Protein AF-A0A6P0UGH6-F1 (afdb_monomer)

pLDDT: mean 81.17, std 11.61, range [45.69, 95.19]

Nearest PDB structures (foldseek):
  6nd6-assembly1_1u  TM=9.168E-01  e=9.407E-02  Thermus thermophilus HB8
  6cfj-assembly2_2u  TM=9.129E-01  e=1.474E-01  Thermus thermophilus HB8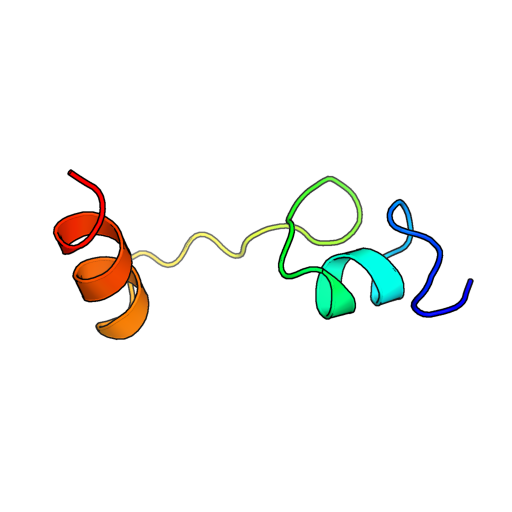
  7v2l-assembly1_V  TM=8.949E-01  e=1.589E-01  Thermus thermophilus HB8
  8ev6-assembly1_1u  TM=8.553E-01  e=1.474E-01  Thermus thermophi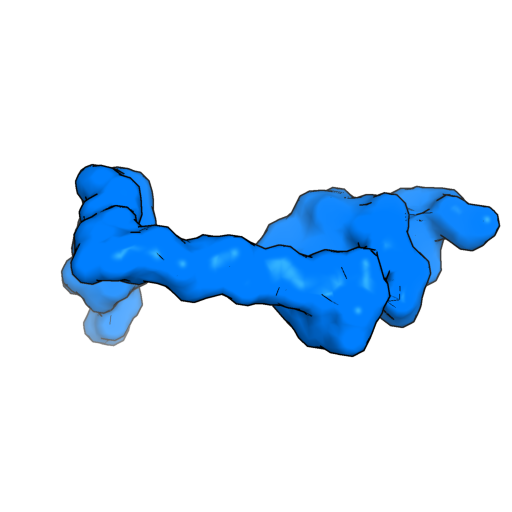lus HB8
  6nd5-assembly2_2u  TM=8.443E-01  e=1.713E-01  Thermus thermophilus HB8

Mean predicted aligned error: 7.79 Å

Structure (mmCIF, N/CA/C/O backbone):
data_AF-A0A6P0UGH6-F1
#
_entry.id   AF-A0A6P0UGH6-F1
#
loop_
_atom_site.group_PDB
_atom_site.id
_atom_site.type_symbol
_atom_site.label_atom_id
_atom_site.label_alt_id
_atom_site.label_comp_id
_atom_site.label_asym_id
_atom_site.label_entity_id
_atom_site.label_seq_id
_atom_site.pdbx_PDB_ins_code
_atom_site.Cartn_x
_atom_site.Cartn_y
_atom_site.Cartn_z
_atom_site.occupancy
_atom_site.B_iso_or_equiv
_atom_site.auth_seq_id
_atom_site.auth_comp_id
_atom_site.auth_asym_id
_atom_site.auth_atom_id
_atom_site.pdbx_PDB_model_num
ATOM 1 N N . MET A 1 1 ? 16.246 8.925 -10.981 1.00 68.44 1 MET A N 1
ATOM 2 C CA . MET A 1 1 ? 15.985 7.544 -10.507 1.00 68.44 1 MET A CA 1
ATOM 3 C C . MET A 1 1 ? 14.537 7.164 -10.800 1.00 68.44 1 MET A C 1
ATOM 5 O O . MET A 1 1 ? 13.621 7.819 -10.302 1.00 68.44 1 MET A O 1
ATOM 9 N N . GLY A 1 2 ? 14.332 6.194 -11.694 1.00 85.81 2 GLY A N 1
ATOM 10 C CA . GLY A 1 2 ? 13.010 5.761 -12.159 1.00 85.81 2 GLY A CA 1
ATOM 11 C C . GLY A 1 2 ? 12.259 4.883 -11.152 1.00 85.81 2 GLY A C 1
ATOM 12 O O . GLY A 1 2 ? 12.695 4.689 -10.020 1.00 85.81 2 GLY A O 1
ATOM 13 N N . LYS A 1 3 ? 11.119 4.327 -11.574 1.00 87.56 3 LYS A N 1
ATOM 14 C CA . LYS A 1 3 ? 10.316 3.402 -10.750 1.00 87.56 3 LYS A CA 1
ATOM 15 C C . LYS A 1 3 ? 11.004 2.044 -10.523 1.00 87.56 3 LYS A C 1
ATOM 17 O O . LYS A 1 3 ? 10.693 1.384 -9.539 1.00 87.56 3 LYS A O 1
ATOM 22 N N . GLY A 1 4 ? 11.944 1.657 -11.392 1.00 88.88 4 GLY A N 1
ATOM 23 C CA . GLY A 1 4 ? 12.707 0.407 -11.273 1.00 88.88 4 GLY A CA 1
ATOM 24 C C . GLY A 1 4 ? 13.768 0.415 -10.166 1.00 88.88 4 GLY A C 1
ATOM 25 O O . GLY A 1 4 ? 14.098 -0.635 -9.624 1.00 88.88 4 GLY A O 1
ATOM 26 N N . ASP A 1 5 ? 14.258 1.591 -9.761 1.00 90.69 5 ASP A N 1
ATOM 27 C CA . ASP A 1 5 ? 15.229 1.699 -8.671 1.00 90.69 5 ASP A CA 1
ATOM 28 C C . ASP A 1 5 ? 14.524 1.606 -7.310 1.00 90.69 5 ASP A C 1
ATOM 30 O O . ASP A 1 5 ? 14.025 2.605 -6.774 1.00 90.69 5 ASP A O 1
ATOM 34 N N . LYS A 1 6 ? 14.530 0.397 -6.738 1.00 88.56 6 LYS A N 1
ATOM 35 C CA . LYS A 1 6 ? 13.942 0.046 -5.433 1.00 88.56 6 LYS A CA 1
ATOM 36 C C . LYS A 1 6 ? 14.521 0.848 -4.259 1.00 88.56 6 LYS A C 1
ATOM 38 O O . LYS A 1 6 ? 13.864 0.968 -3.224 1.00 88.56 6 LYS A O 1
ATOM 43 N N . GLY A 1 7 ? 15.727 1.403 -4.391 1.00 89.88 7 GLY A N 1
ATOM 44 C CA . GLY A 1 7 ? 16.356 2.233 -3.366 1.00 89.88 7 GLY A CA 1
ATOM 45 C C . GLY A 1 7 ? 15.840 3.670 -3.367 1.00 89.88 7 GLY A C 1
ATOM 46 O O . GLY A 1 7 ? 15.880 4.348 -2.337 1.00 89.88 7 GLY A O 1
ATOM 47 N N . SER A 1 8 ? 15.348 4.165 -4.502 1.00 93.50 8 SER A N 1
ATOM 48 C CA . SER A 1 8 ? 14.824 5.527 -4.646 1.00 93.50 8 SER A CA 1
ATOM 49 C C . SER A 1 8 ? 13.452 5.714 -3.993 1.00 93.50 8 SER A C 1
ATOM 51 O O . SER A 1 8 ? 12.683 4.772 -3.806 1.00 93.50 8 SER A O 1
ATOM 53 N N . LYS A 1 9 ? 13.083 6.966 -3.689 1.00 92.44 9 LYS A N 1
ATOM 54 C CA . LYS A 1 9 ? 11.731 7.288 -3.200 1.00 92.44 9 LYS A CA 1
ATOM 55 C C . LYS A 1 9 ? 10.651 6.824 -4.189 1.00 92.44 9 LYS A C 1
ATOM 57 O O . LYS A 1 9 ? 9.652 6.257 -3.759 1.00 92.44 9 LYS A O 1
ATOM 62 N N . ARG A 1 10 ? 10.865 7.015 -5.499 1.00 92.75 10 ARG A N 1
ATOM 63 C CA . ARG A 1 10 ? 9.910 6.631 -6.556 1.00 92.75 10 ARG A CA 1
ATOM 64 C C . ARG A 1 10 ? 9.761 5.112 -6.676 1.00 92.75 10 ARG A C 1
ATOM 66 O O . ARG A 1 10 ? 8.631 4.635 -6.727 1.00 92.75 10 ARG A O 1
ATOM 73 N N . GLY A 1 11 ? 10.854 4.352 -6.641 1.00 95.19 11 GLY A N 1
ATOM 74 C CA . GLY A 1 11 ? 10.771 2.889 -6.660 1.00 95.19 11 GLY A CA 1
ATOM 75 C C . GLY A 1 11 ? 10.215 2.293 -5.368 1.00 95.19 11 GLY A C 1
ATOM 76 O O . GLY A 1 11 ? 9.453 1.333 -5.429 1.00 95.19 11 GLY A O 1
ATOM 77 N N . LYS A 1 12 ? 10.469 2.896 -4.199 1.00 93.44 12 LYS A N 1
ATOM 78 C CA . LYS A 1 12 ? 9.798 2.492 -2.947 1.00 93.44 12 LYS A CA 1
ATOM 79 C C . LYS A 1 12 ? 8.290 2.742 -2.970 1.00 93.44 12 LYS A C 1
ATOM 81 O O . LYS A 1 12 ? 7.532 1.955 -2.411 1.00 93.44 12 LYS A O 1
ATOM 86 N N . ILE A 1 13 ? 7.839 3.818 -3.622 1.00 91.25 13 ILE A N 1
ATOM 87 C CA . ILE A 1 13 ? 6.404 4.064 -3.842 1.00 91.25 13 ILE A CA 1
ATOM 88 C C . ILE A 1 13 ? 5.820 2.980 -4.757 1.00 91.25 13 ILE A C 1
ATOM 90 O O . ILE A 1 13 ? 4.814 2.379 -4.394 1.00 91.25 13 ILE A O 1
ATOM 94 N N . ALA A 1 14 ? 6.471 2.692 -5.890 1.00 93.12 14 ALA A N 1
ATOM 95 C CA . ALA A 1 14 ? 6.001 1.693 -6.852 1.00 93.12 14 ALA A CA 1
ATOM 96 C C . ALA A 1 14 ? 5.907 0.279 -6.247 1.00 93.12 14 ALA A C 1
ATOM 98 O O . ALA A 1 14 ? 4.918 -0.413 -6.452 1.00 93.12 14 ALA A O 1
ATOM 99 N N . ASN A 1 15 ? 6.891 -0.116 -5.434 1.00 90.75 15 ASN A N 1
ATOM 100 C CA . ASN A 1 15 ? 6.944 -1.436 -4.795 1.00 90.75 15 ASN A CA 1
ATOM 101 C C . ASN A 1 15 ? 6.193 -1.513 -3.453 1.00 90.75 15 ASN A C 1
ATOM 103 O O . ASN A 1 15 ? 6.339 -2.492 -2.727 1.00 90.75 15 ASN A O 1
ATOM 107 N N . LYS A 1 16 ? 5.445 -0.469 -3.068 1.00 88.12 16 LYS A N 1
ATOM 108 C CA . LYS A 1 16 ? 4.725 -0.372 -1.782 1.00 88.12 16 LYS A CA 1
ATOM 109 C C . LYS A 1 16 ? 5.601 -0.594 -0.528 1.00 88.12 16 LYS A C 1
ATOM 111 O O . LYS A 1 16 ? 5.060 -0.730 0.565 1.00 88.12 16 LYS A O 1
ATOM 116 N N . SER A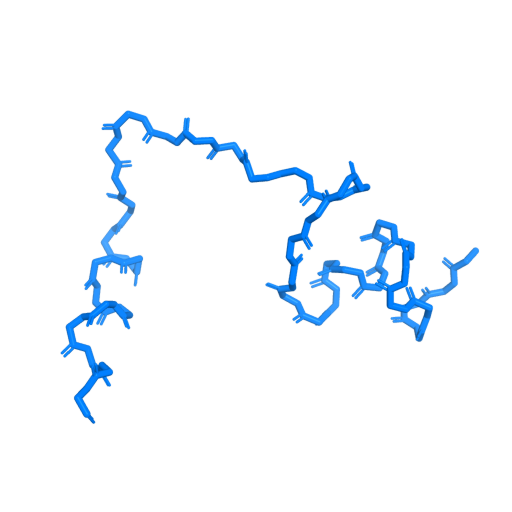 1 17 ? 6.931 -0.513 -0.627 1.00 89.19 17 SER A N 1
ATOM 117 C CA . SER A 1 17 ? 7.876 -0.747 0.477 1.00 89.19 17 SER A CA 1
ATOM 118 C C . SER A 1 17 ? 8.274 0.543 1.208 1.00 89.19 17 SER A C 1
ATOM 120 O O . SER A 1 17 ? 8.144 1.647 0.674 1.00 89.19 17 SER A O 1
ATOM 122 N N . TYR A 1 18 ? 8.747 0.432 2.452 1.00 90.62 18 TYR A N 1
ATOM 123 C CA . TYR A 1 18 ? 9.191 1.572 3.267 1.00 90.62 18 TYR A CA 1
ATOM 124 C C . TYR A 1 18 ? 10.723 1.605 3.427 1.00 90.62 18 TYR A C 1
ATOM 126 O O . TYR A 1 18 ? 11.456 0.718 2.990 1.00 90.62 18 TYR A O 1
ATOM 134 N N . GLY A 1 19 ? 11.249 2.683 4.003 1.00 90.00 19 GLY A N 1
ATOM 135 C CA . GLY A 1 19 ? 12.638 2.783 4.470 1.00 90.00 19 GLY A CA 1
ATOM 136 C C . GLY A 1 19 ? 13.139 4.224 4.460 1.00 90.00 19 GLY A C 1
ATOM 137 O O . GLY A 1 19 ? 12.332 5.140 4.334 1.00 90.00 19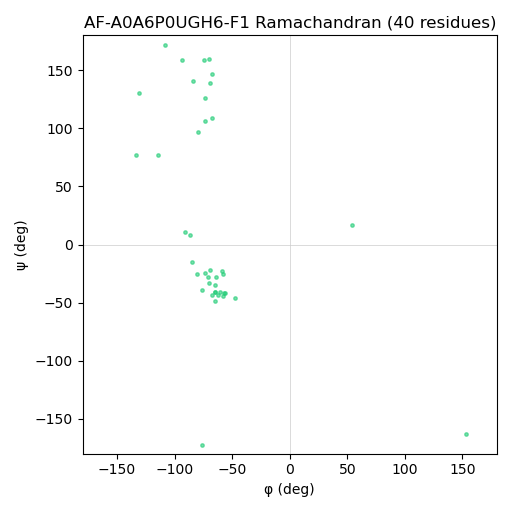 GLY A O 1
ATOM 138 N N . VAL A 1 20 ? 14.461 4.435 4.525 1.00 90.75 20 VAL A N 1
ATOM 139 C CA . VAL A 1 20 ? 15.068 5.775 4.713 1.00 90.75 20 VAL A CA 1
ATOM 140 C C . VAL A 1 20 ? 14.478 6.845 3.782 1.00 90.75 20 VAL A C 1
ATOM 142 O O . VAL A 1 20 ? 14.090 7.913 4.252 1.00 90.75 20 VAL A O 1
ATOM 145 N N . ARG A 1 21 ? 14.327 6.535 2.482 1.00 91.31 21 ARG A N 1
ATOM 146 C CA . ARG A 1 21 ? 13.801 7.464 1.459 1.00 91.31 21 ARG A CA 1
ATOM 147 C C . ARG A 1 21 ? 12.261 7.517 1.335 1.00 91.31 21 ARG A C 1
ATOM 149 O O . ARG A 1 21 ? 11.743 8.456 0.735 1.00 91.31 21 ARG A O 1
ATOM 156 N N . ARG A 1 22 ? 11.516 6.547 1.891 1.00 89.75 22 ARG A N 1
ATOM 157 C CA . ARG A 1 22 ? 10.033 6.532 1.991 1.00 89.75 22 ARG A CA 1
ATOM 158 C C . ARG A 1 22 ? 9.645 6.136 3.415 1.00 89.75 22 ARG A C 1
ATOM 160 O O . ARG A 1 22 ? 9.301 4.983 3.684 1.00 89.75 22 ARG A O 1
ATOM 167 N N . ARG A 1 23 ? 9.759 7.091 4.337 1.00 87.75 23 ARG A N 1
ATOM 168 C CA . ARG A 1 23 ? 9.450 6.873 5.754 1.00 87.75 23 ARG A CA 1
ATOM 169 C C . ARG A 1 23 ? 7.949 6.670 5.940 1.00 87.75 23 ARG A C 1
ATOM 171 O O . ARG A 1 23 ? 7.142 7.360 5.312 1.00 87.75 23 ARG A O 1
ATOM 178 N N . ARG A 1 24 ? 7.575 5.725 6.803 1.00 84.00 24 ARG A N 1
ATOM 179 C CA . ARG A 1 24 ? 6.179 5.545 7.200 1.00 84.00 24 ARG A CA 1
ATOM 180 C C . ARG A 1 24 ? 5.812 6.690 8.139 1.00 84.00 24 ARG A C 1
ATOM 182 O O . ARG A 1 24 ? 6.496 6.911 9.133 1.00 84.00 24 ARG A O 1
ATOM 189 N N . LYS A 1 25 ? 4.743 7.423 7.826 1.00 80.25 25 LYS A N 1
ATOM 190 C CA . LYS A 1 25 ? 4.127 8.319 8.808 1.00 80.25 25 LYS A CA 1
ATOM 191 C C . LYS A 1 25 ? 3.388 7.423 9.798 1.00 80.25 25 LYS A C 1
ATOM 193 O O . LYS A 1 25 ? 2.382 6.824 9.423 1.00 80.25 25 LYS A O 1
ATOM 198 N N . ILE A 1 26 ? 3.926 7.265 11.005 1.00 75.31 26 ILE A N 1
ATOM 19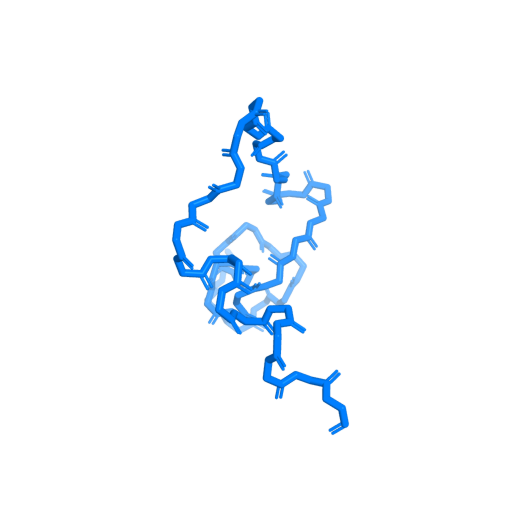9 C CA . ILE A 1 26 ? 3.252 6.522 12.072 1.00 75.31 26 ILE A CA 1
ATOM 200 C C . ILE A 1 26 ? 2.018 7.342 12.452 1.00 75.31 26 ILE A C 1
ATOM 202 O O . ILE A 1 26 ? 2.133 8.446 12.981 1.00 75.31 26 ILE A O 1
ATOM 206 N N . LYS A 1 27 ? 0.834 6.846 12.092 1.00 72.75 27 LYS A N 1
ATOM 207 C CA . LYS A 1 27 ? -0.436 7.461 12.482 1.00 72.75 27 LYS A CA 1
ATOM 208 C C . LYS A 1 27 ? -0.794 6.967 13.883 1.00 72.75 27 LYS A C 1
ATOM 210 O O . LYS A 1 27 ? -0.638 5.783 14.161 1.00 72.75 27 LYS A O 1
ATOM 215 N N . LYS A 1 28 ? -1.334 7.846 14.738 1.00 72.00 28 LYS A N 1
ATOM 216 C CA . LYS A 1 28 ? -1.821 7.471 16.084 1.00 72.00 28 LYS A CA 1
ATOM 217 C C . LYS A 1 28 ? -2.899 6.375 16.045 1.00 72.00 28 LYS A C 1
ATOM 219 O O . LYS A 1 28 ? -3.070 5.655 17.018 1.00 72.00 28 LYS A O 1
ATOM 224 N N . ARG A 1 29 ? -3.635 6.253 14.934 1.00 75.75 29 ARG A N 1
ATOM 225 C CA . ARG A 1 29 ? -4.625 5.197 14.693 1.00 75.75 29 ARG A CA 1
ATOM 226 C C . ARG A 1 29 ? -4.379 4.580 13.306 1.00 75.75 29 ARG A C 1
ATOM 228 O O . ARG A 1 29 ? -4.255 5.352 12.349 1.00 75.75 29 ARG A O 1
ATOM 235 N N . PRO A 1 30 ? -4.298 3.241 13.179 1.00 74.88 30 PRO A N 1
ATOM 236 C CA . PRO A 1 30 ? -4.171 2.585 11.880 1.00 74.88 30 PRO A CA 1
ATOM 237 C C . PRO A 1 30 ? -5.458 2.755 11.069 1.00 74.88 30 PRO A C 1
ATOM 239 O O . PRO A 1 30 ? -6.555 2.802 11.639 1.00 74.88 30 PRO A O 1
ATOM 242 N N . THR A 1 31 ? -5.334 2.857 9.745 1.00 78.75 31 THR A N 1
ATOM 243 C CA . THR A 1 31 ? -6.512 2.926 8.864 1.00 78.75 31 THR A CA 1
ATOM 244 C C . THR A 1 31 ? -7.231 1.577 8.817 1.00 78.75 31 THR A C 1
ATOM 246 O O . THR A 1 31 ? -6.660 0.538 9.150 1.00 78.75 31 THR A O 1
ATOM 249 N N . VAL A 1 32 ? -8.504 1.580 8.413 1.00 76.25 32 VAL A N 1
ATOM 250 C CA . VAL A 1 32 ? -9.313 0.352 8.286 1.00 76.25 32 VAL A CA 1
ATOM 251 C C . VAL A 1 32 ? -8.632 -0.658 7.351 1.00 76.25 32 VAL A C 1
ATOM 253 O O . VAL A 1 32 ? -8.518 -1.829 7.697 1.00 76.25 32 VAL A O 1
ATOM 256 N N . GLU A 1 33 ? -8.069 -0.186 6.237 1.00 72.75 33 GLU A N 1
ATOM 257 C CA . GLU A 1 33 ? -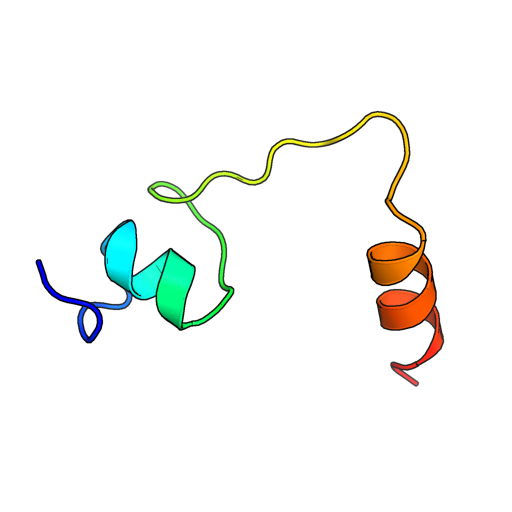7.283 -0.993 5.291 1.00 72.75 33 GLU A CA 1
ATOM 258 C C . GLU A 1 33 ? -6.075 -1.680 5.950 1.00 72.75 33 GLU A C 1
ATOM 260 O O . GLU A 1 33 ? -5.838 -2.870 5.740 1.00 72.75 33 GLU A O 1
ATOM 265 N N . GLU A 1 34 ? -5.324 -0.957 6.792 1.00 74.75 34 GLU A N 1
ATOM 266 C CA . GLU A 1 34 ? -4.183 -1.523 7.520 1.00 74.75 34 GLU A CA 1
ATOM 267 C C . GLU A 1 34 ? -4.642 -2.597 8.516 1.00 74.75 34 GLU A C 1
ATOM 269 O O . GLU A 1 34 ? -4.019 -3.655 8.594 1.00 74.75 34 GLU A O 1
ATOM 274 N N . LYS A 1 35 ? -5.758 -2.375 9.226 1.00 73.38 35 LYS A N 1
ATOM 275 C CA . LYS A 1 35 ? -6.332 -3.364 10.157 1.00 73.38 35 LYS A CA 1
ATOM 276 C C . LYS A 1 35 ? -6.757 -4.651 9.445 1.00 73.38 35 LYS A C 1
ATOM 278 O O . LYS A 1 35 ? -6.464 -5.740 9.933 1.00 73.38 35 LYS A O 1
ATOM 283 N N . ILE A 1 36 ? -7.405 -4.533 8.287 1.00 76.25 36 ILE A N 1
ATOM 284 C CA . ILE A 1 36 ? -7.837 -5.686 7.483 1.00 76.25 36 ILE A CA 1
ATOM 285 C C . ILE A 1 36 ? -6.616 -6.464 6.967 1.00 76.25 36 ILE A C 1
ATOM 287 O O . ILE A 1 36 ? -6.595 -7.690 7.046 1.00 76.25 36 ILE A O 1
ATOM 291 N N . SER A 1 37 ? -5.559 -5.766 6.530 1.00 71.31 37 SER A N 1
ATOM 292 C CA . SER A 1 37 ? -4.323 -6.403 6.045 1.00 71.31 37 SER A CA 1
ATOM 293 C C . SER A 1 37 ? -3.562 -7.206 7.109 1.00 71.31 37 SER A C 1
ATOM 295 O O . SER A 1 37 ? -2.860 -8.154 6.765 1.00 71.31 37 SER A O 1
ATOM 297 N N . ILE A 1 38 ? -3.691 -6.830 8.388 1.00 63.94 38 ILE A N 1
ATOM 298 C CA . ILE A 1 38 ? -3.104 -7.566 9.518 1.00 63.94 38 ILE A CA 1
ATOM 299 C C . ILE A 1 38 ? -3.9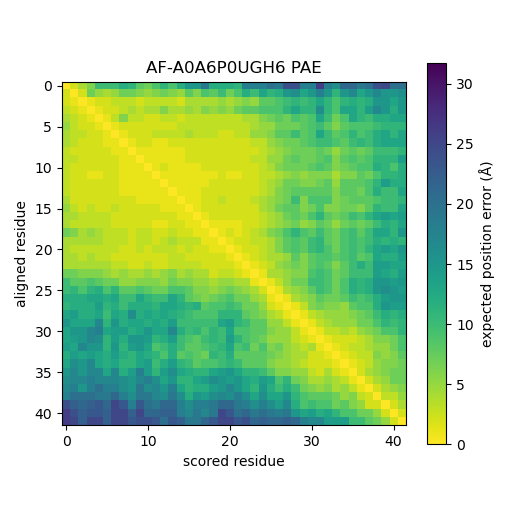28 -8.826 9.802 1.00 63.94 38 ILE A C 1
ATOM 301 O O . ILE A 1 38 ? -3.361 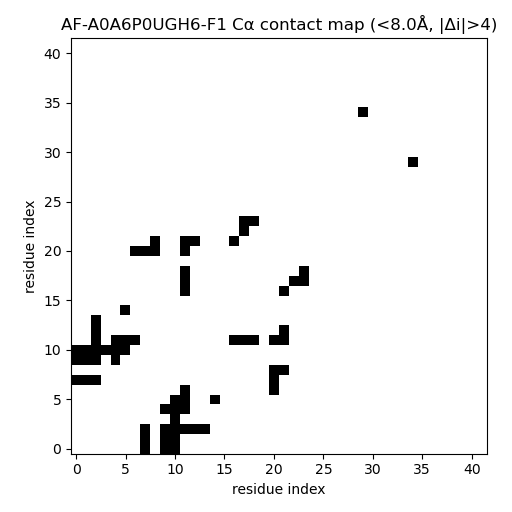-9.877 10.072 1.00 63.94 38 ILE A O 1
ATOM 305 N N . LYS A 1 39 ? -5.259 -8.739 9.695 1.00 64.94 39 LYS A N 1
ATOM 306 C CA . LYS A 1 39 ? -6.172 -9.855 9.978 1.00 64.94 39 LYS A CA 1
ATOM 307 C C . LYS A 1 39 ? -6.118 -10.973 8.925 1.00 64.94 39 LYS A C 1
ATOM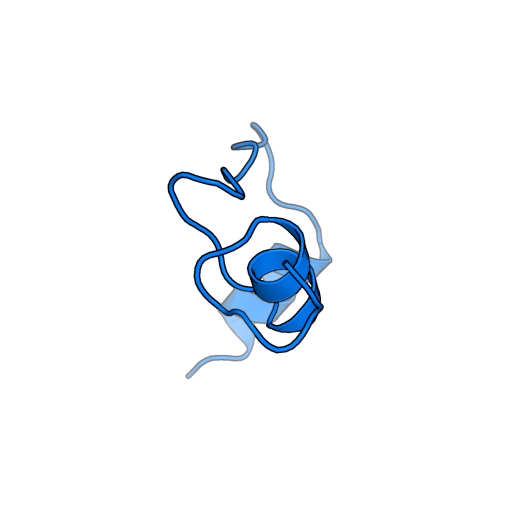 309 O O . LYS A 1 39 ? -6.392 -12.114 9.258 1.00 64.94 39 LYS A O 1
ATOM 314 N N . GLY A 1 40 ? -5.776 -10.654 7.675 1.00 60.62 40 GLY A N 1
ATOM 315 C CA . GLY A 1 40 ? -5.727 -11.614 6.560 1.00 60.62 40 GLY A CA 1
ATOM 316 C C . GLY A 1 40 ? -4.375 -12.298 6.323 1.00 60.62 40 GLY A C 1
ATOM 317 O O . GLY A 1 40 ? -4.194 -12.901 5.271 1.00 60.62 40 GLY A O 1
ATOM 318 N N . LYS A 1 41 ? -3.409 -12.161 7.239 1.00 56.03 41 LYS A N 1
ATOM 319 C CA . LYS A 1 41 ? -2.114 -12.854 7.180 1.00 56.03 41 LYS A CA 1
ATOM 320 C C . LYS A 1 41 ? -2.004 -13.838 8.344 1.00 56.03 41 LYS A C 1
ATOM 322 O O . LYS A 1 41 ? -1.346 -13.545 9.339 1.00 56.03 41 LYS A O 1
ATOM 327 N N . THR A 1 42 ? -2.686 -14.964 8.199 1.00 45.69 42 THR A N 1
ATOM 328 C CA . THR A 1 42 ? -2.371 -16.238 8.867 1.00 45.69 42 THR A CA 1
ATOM 329 C C . THR A 1 42 ? -1.766 -17.169 7.841 1.00 45.69 42 THR A C 1
ATOM 331 O O . THR A 1 42 ? -2.266 -17.132 6.693 1.00 45.69 42 THR A O 1
#

Foldseek 3Di:
DALPPCVALNVCVNVVHDDDRRHDPDDPDDDPVVVVVVVPPD

Secondary structure (DSSP, 8-state):
--TT-TTSHHHHHHTT--BTTB-----SS--HHHHHHHHT--

Radius of gyration: 12.7 Å; Cα contacts (8 Å, |Δi|>4): 35; chains: 1; bounding box: 26×25×28 Å

Organism: NCBI:txid504488

Sequence (42 aa):
MGKGDKGSKRGKIANKSYGVRRRRKIKKRPTVEEKISIKGKT

InterPro domains:
  IPR030826 Small ribosomal subunit protein bTHX/bTHXc/bTHXm [TIGR04560] (1-25)

Solvent-accessible surface area (backbone atoms only — not comparable to full-atom values): 2719 Å² total; per-residue (Å²): 125,55,60,84,39,62,81,38,45,53,5,16,59,70,69,74,46,74,44,95,65,37,66,77,80,85,60,100,64,79,52,71,70,57,54,52,60,59,71,72,68,123